Protein AF-A0A1T4Q0U3-F1 (afdb_monomer)

InterPro domains:
  IPR025246 Transposase IS30-like HTH domain [PF13936] (3-43)

Nearest PDB structures (foldseek):
  1tc3-assembly1_C  TM=9.339E-01  e=6.115E-01  Caenorhabditis elegans
  2r0q-assembly1_E  TM=7.584E-01  e=2.034E+00  Staphylococcus aureus
  6vdk-assembly1_C  TM=5.310E-01  e=7.231E+00  Human immunodeficiency virus 1
  5ejk-assembly1_E  TM=5.449E-01  e=8.834E+00  Rous sarcoma virus - Prague C

Radius of gyration: 15.27 Å; Cα contacts (8 Å, |Δi|>4): 30; chains: 1; bounding box: 26×20×48 Å

Structure (mmCIF, N/CA/C/O backbone):
data_AF-A0A1T4Q0U3-F1
#
_entry.id   AF-A0A1T4Q0U3-F1
#
loop_
_atom_site.group_PDB
_atom_site.id
_atom_site.type_symbol
_atom_site.label_atom_id
_atom_site.label_alt_id
_atom_site.label_comp_id
_atom_site.label_asym_id
_atom_site.label_entity_id
_atom_site.label_seq_id
_atom_site.pdbx_PDB_ins_code
_atom_site.Cartn_x
_atom_site.Cartn_y
_atom_site.Cartn_z
_atom_site.occupancy
_atom_site.B_iso_or_equiv
_atom_site.auth_seq_id
_atom_site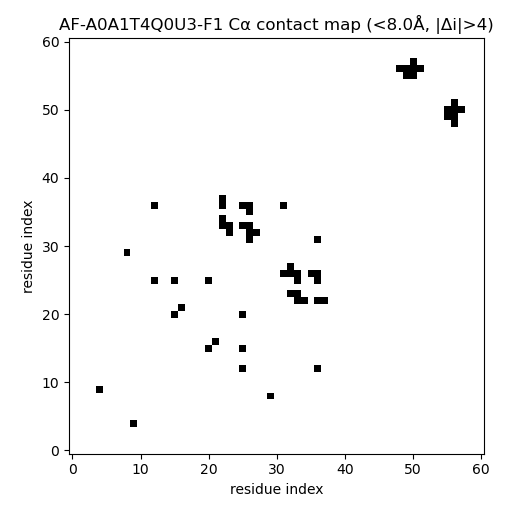.auth_comp_id
_atom_site.auth_asym_id
_atom_site.auth_atom_id
_atom_site.pdbx_PDB_model_num
ATOM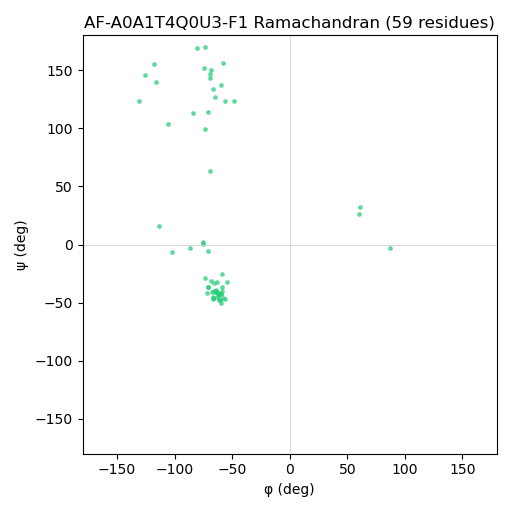 1 N N . MET A 1 1 ? -0.057 1.559 22.880 1.00 54.41 1 MET A N 1
ATOM 2 C CA . MET A 1 1 ? -0.461 1.255 21.490 1.00 54.41 1 MET A CA 1
ATOM 3 C C . MET A 1 1 ? 0.792 1.142 20.645 1.00 54.41 1 MET A C 1
ATOM 5 O O . MET A 1 1 ? 1.555 2.101 20.598 1.00 54.41 1 MET A O 1
ATOM 9 N N . SER A 1 2 ? 1.071 -0.035 20.079 1.00 56.66 2 SER A N 1
ATOM 10 C CA . SER A 1 2 ? 2.280 -0.246 19.278 1.00 56.66 2 SER A CA 1
ATOM 11 C C . SER A 1 2 ? 2.297 0.720 18.089 1.00 56.66 2 SER A C 1
ATOM 13 O O . SER A 1 2 ? 1.284 0.985 17.435 1.00 56.66 2 SER A O 1
ATOM 15 N N . ARG A 1 3 ? 3.477 1.285 17.833 1.00 68.62 3 ARG A N 1
ATOM 16 C CA . ARG A 1 3 ? 3.713 2.300 16.796 1.00 68.62 3 ARG A CA 1
ATOM 17 C C . ARG A 1 3 ? 3.733 1.714 15.375 1.00 68.62 3 ARG A C 1
ATOM 19 O O . ARG A 1 3 ? 3.967 2.450 14.423 1.00 68.62 3 ARG A O 1
ATOM 26 N N . PHE A 1 4 ? 3.528 0.403 15.249 1.00 79.94 4 PHE A N 1
ATOM 27 C CA . PHE A 1 4 ? 3.795 -0.390 14.054 1.00 79.94 4 PHE A CA 1
ATOM 28 C C . PHE A 1 4 ? 2.548 -1.170 13.626 1.00 79.94 4 PHE A C 1
ATOM 30 O O . PHE A 1 4 ? 1.776 -1.603 14.482 1.00 79.94 4 PHE A O 1
ATOM 37 N N . LEU A 1 5 ? 2.382 -1.338 12.311 1.00 86.44 5 LEU A N 1
ATOM 38 C CA . LEU A 1 5 ? 1.378 -2.224 11.715 1.00 86.44 5 LEU A CA 1
ATOM 39 C C . LEU A 1 5 ? 1.715 -3.679 12.044 1.00 86.44 5 LEU A C 1
ATOM 41 O O . LEU A 1 5 ? 2.874 -4.097 11.926 1.00 86.44 5 LEU A O 1
ATOM 45 N N . SER A 1 6 ? 0.703 -4.428 12.469 1.00 91.25 6 SER A N 1
ATOM 46 C CA . SER A 1 6 ? 0.809 -5.867 12.686 1.00 91.25 6 SER A CA 1
ATOM 47 C C . SER A 1 6 ? 0.849 -6.621 11.348 1.00 91.25 6 SER A C 1
ATOM 49 O O . SER A 1 6 ? 0.633 -6.046 10.280 1.00 91.25 6 SER A O 1
ATOM 51 N N . TYR A 1 7 ? 1.157 -7.919 11.387 1.00 90.75 7 TYR A N 1
ATOM 52 C CA . TYR A 1 7 ? 1.067 -8.761 10.192 1.00 90.75 7 TYR A CA 1
ATOM 53 C C . TYR A 1 7 ? -0.381 -8.887 9.693 1.00 90.75 7 TYR A C 1
ATOM 55 O O . TYR A 1 7 ? -0.620 -8.753 8.495 1.00 90.75 7 TYR A O 1
ATOM 63 N N . GLU A 1 8 ? -1.338 -9.036 10.610 1.00 92.12 8 GLU A N 1
ATOM 64 C CA . GLU A 1 8 ? -2.774 -9.064 10.304 1.00 92.12 8 GLU A CA 1
ATOM 65 C C . GLU A 1 8 ? -3.226 -7.764 9.625 1.00 92.12 8 GLU A C 1
ATOM 67 O O . GLU A 1 8 ? -3.901 -7.797 8.598 1.00 92.12 8 GLU A O 1
ATOM 72 N N . ASP A 1 9 ? -2.756 -6.609 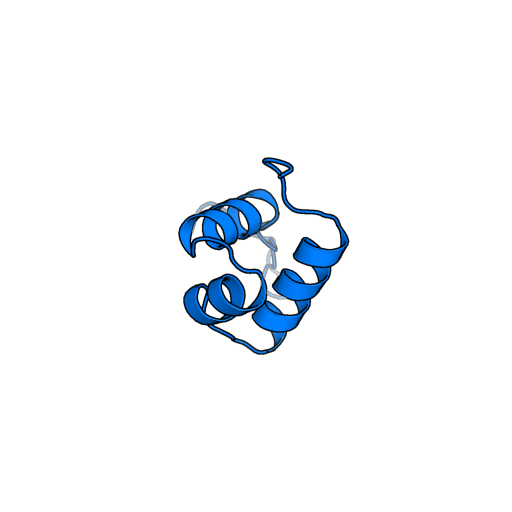10.114 1.00 92.62 9 ASP A N 1
ATOM 73 C CA . ASP A 1 9 ? -3.078 -5.315 9.504 1.00 92.62 9 ASP A CA 1
ATOM 74 C C . ASP A 1 9 ? -2.610 -5.267 8.036 1.00 92.62 9 ASP A C 1
ATOM 76 O O . ASP A 1 9 ? -3.283 -4.694 7.180 1.00 92.62 9 ASP A O 1
ATOM 80 N N . ARG A 1 10 ? -1.464 -5.887 7.714 1.00 93.38 10 ARG A N 1
ATOM 81 C CA . ARG A 1 10 ? -0.949 -5.957 6.336 1.00 93.38 10 ARG A CA 1
ATOM 82 C C . ARG A 1 10 ? -1.770 -6.880 5.448 1.00 93.38 10 ARG A C 1
ATOM 84 O O . ARG A 1 10 ? -1.925 -6.564 4.270 1.00 93.38 10 ARG A O 1
ATOM 91 N N . LEU A 1 11 ? -2.280 -7.989 5.983 1.00 94.56 11 LEU A N 1
ATOM 92 C CA . LEU A 1 11 ? -3.183 -8.877 5.246 1.00 94.56 11 LEU A CA 1
ATOM 93 C C . LEU A 1 11 ? -4.469 -8.140 4.865 1.00 94.56 11 LEU A C 1
ATOM 95 O O . LEU A 1 11 ? -4.873 -8.189 3.704 1.00 94.56 11 LEU A O 1
ATOM 99 N N . ILE A 1 12 ? -5.036 -7.371 5.799 1.00 94.94 12 ILE A N 1
ATOM 100 C CA . ILE A 1 12 ? -6.217 -6.537 5.545 1.00 94.94 12 ILE A CA 1
ATOM 101 C C . ILE A 1 12 ? -5.911 -5.492 4.466 1.00 94.94 12 ILE A C 1
ATOM 103 O O . ILE A 1 12 ? -6.658 -5.371 3.497 1.00 94.94 12 ILE A O 1
ATOM 107 N N . ILE A 1 13 ? -4.782 -4.776 4.564 1.00 95.00 13 ILE A N 1
ATOM 108 C CA . ILE A 1 13 ? -4.370 -3.813 3.526 1.00 95.00 13 ILE A CA 1
ATOM 109 C C . ILE A 1 13 ? -4.265 -4.499 2.156 1.00 95.00 13 ILE A C 1
ATOM 111 O O . ILE A 1 13 ? -4.780 -3.968 1.174 1.00 95.00 13 ILE A O 1
ATOM 115 N N . ALA A 1 14 ? -3.626 -5.669 2.073 1.00 94.06 14 ALA A N 1
ATOM 116 C CA . ALA A 1 14 ? -3.447 -6.394 0.816 1.00 94.06 14 ALA A CA 1
ATOM 117 C C . ALA A 1 14 ? -4.785 -6.822 0.192 1.00 94.06 14 ALA A C 1
ATOM 119 O O . ALA A 1 14 ? -4.999 -6.598 -1.001 1.00 94.06 14 ALA A O 1
ATOM 120 N N . GLN A 1 15 ? -5.698 -7.367 0.999 1.00 95.62 15 GLN A N 1
ATOM 121 C CA . GLN A 1 15 ? -7.037 -7.744 0.549 1.00 95.62 15 GLN A CA 1
ATOM 122 C C . GLN A 1 15 ? -7.806 -6.526 0.021 1.00 95.62 15 GLN A C 1
ATOM 124 O O . GLN A 1 15 ? -8.346 -6.553 -1.084 1.00 95.62 15 GLN A O 1
ATOM 129 N N . ARG A 1 16 ? -7.808 -5.421 0.769 1.00 96.00 16 ARG A N 1
ATOM 130 C CA . ARG A 1 16 ? -8.558 -4.219 0.392 1.00 96.00 16 ARG A CA 1
ATOM 131 C C . ARG A 1 16 ? -7.996 -3.513 -0.837 1.00 96.00 16 ARG A C 1
ATOM 133 O O . ARG A 1 16 ? -8.754 -2.951 -1.623 1.00 96.00 16 ARG A O 1
ATOM 140 N N . LEU A 1 17 ? -6.683 -3.582 -1.048 1.00 94.00 17 LEU A N 1
ATOM 141 C CA . LEU A 1 17 ? -6.065 -3.135 -2.298 1.00 94.00 17 LEU A CA 1
ATOM 142 C C . LEU A 1 17 ? -6.527 -3.967 -3.494 1.00 94.00 17 LEU A C 1
ATOM 144 O O . LEU A 1 17 ? -6.767 -3.407 -4.560 1.00 94.00 17 LEU A O 1
ATOM 148 N N . GLN A 1 18 ? -6.673 -5.283 -3.324 1.00 93.56 18 GLN A N 1
ATOM 149 C CA . GLN A 1 18 ? -7.184 -6.165 -4.373 1.00 93.56 18 GLN A CA 1
ATOM 150 C C . GLN A 1 18 ? -8.653 -5.856 -4.711 1.00 93.56 18 GLN A C 1
ATOM 152 O O . GLN 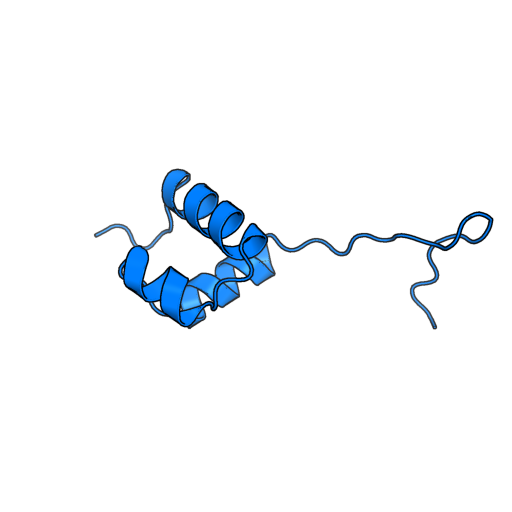A 1 18 ? -9.044 -5.916 -5.874 1.00 93.56 18 GLN A O 1
ATOM 157 N N . GLU A 1 19 ? -9.440 -5.436 -3.718 1.00 95.94 19 GLU A N 1
ATOM 158 C CA . GLU A 1 19 ? -10.814 -4.935 -3.876 1.00 95.94 19 GLU A CA 1
ATOM 159 C C . GLU A 1 19 ? -10.890 -3.501 -4.445 1.00 95.94 19 GLU A C 1
ATOM 161 O O . GLU A 1 19 ? -11.980 -2.961 -4.610 1.00 95.94 19 GLU A O 1
ATOM 166 N N . SER A 1 20 ? -9.754 -2.873 -4.777 1.00 93.12 20 SER A N 1
ATOM 167 C CA . SER A 1 20 ? -9.668 -1.479 -5.248 1.00 93.12 20 SER A CA 1
ATOM 168 C C . SER A 1 20 ? -10.193 -0.430 -4.251 1.00 93.12 20 SER A C 1
ATOM 170 O O . SER A 1 20 ? -10.595 0.662 -4.656 1.00 93.12 20 SER A O 1
ATOM 172 N N . ALA A 1 21 ? -10.174 -0.729 -2.947 1.00 94.25 21 ALA A N 1
ATOM 173 C CA . ALA A 1 21 ? -10.581 0.214 -1.907 1.00 94.25 21 ALA A CA 1
ATOM 174 C C . ALA A 1 21 ? -9.595 1.387 -1.778 1.00 94.25 21 ALA A C 1
ATOM 176 O O . ALA A 1 21 ? -8.384 1.259 -1.993 1.00 94.25 21 ALA A O 1
ATOM 177 N N . SER A 1 22 ? -10.101 2.551 -1.372 1.00 95.25 22 SER A N 1
ATOM 178 C CA . SER A 1 22 ? -9.267 3.735 -1.173 1.00 95.25 22 SER A CA 1
ATOM 179 C C . SER A 1 22 ? -8.433 3.638 0.112 1.00 95.25 22 SER A C 1
ATOM 181 O O . SER A 1 22 ? -8.854 3.069 1.119 1.00 95.25 22 SER A O 1
ATOM 183 N N . PHE A 1 23 ? -7.271 4.301 0.151 1.00 94.88 23 PHE A N 1
ATOM 184 C CA . PHE A 1 23 ? -6.451 4.359 1.375 1.00 94.88 23 PHE A CA 1
ATOM 185 C C . PHE A 1 23 ? -7.188 4.982 2.573 1.00 94.88 23 PHE A C 1
ATOM 187 O O . PHE A 1 23 ? -6.837 4.713 3.720 1.00 94.88 23 PHE A O 1
ATOM 194 N N . GLY A 1 24 ? -8.190 5.830 2.317 1.00 94.56 24 GLY A N 1
ATOM 195 C CA . GLY A 1 24 ? -9.027 6.416 3.360 1.00 94.56 24 GLY A CA 1
ATOM 196 C C . GLY A 1 24 ? -9.977 5.400 3.991 1.00 94.56 24 GLY A C 1
ATOM 197 O O . GLY A 1 24 ? -10.125 5.394 5.209 1.00 94.56 24 GLY A O 1
ATOM 198 N N . GLU A 1 25 ? -10.592 4.531 3.189 1.00 94.62 25 GLU A N 1
ATOM 199 C CA . GLU A 1 25 ? -11.467 3.457 3.680 1.00 94.62 25 GLU A CA 1
ATOM 200 C C . GLU A 1 25 ? -10.676 2.418 4.473 1.00 94.62 25 GLU A C 1
ATOM 202 O O . GLU A 1 25 ? -11.057 2.089 5.594 1.00 94.62 25 GLU A O 1
ATOM 207 N N . ILE A 1 26 ? -9.517 2.008 3.951 1.00 95.31 26 ILE A N 1
ATOM 208 C CA . ILE A 1 26 ? -8.597 1.086 4.633 1.00 95.31 26 ILE A CA 1
ATOM 209 C C . ILE A 1 26 ? -8.125 1.678 5.969 1.00 95.31 26 ILE A C 1
ATOM 211 O O . ILE A 1 26 ? -8.079 0.992 6.990 1.00 95.31 26 ILE A O 1
ATOM 215 N N . GLY A 1 27 ? -7.802 2.975 5.984 1.00 93.94 27 GLY A N 1
ATOM 216 C CA . GLY A 1 27 ? -7.422 3.682 7.205 1.00 93.94 27 GLY A CA 1
ATOM 217 C C . GLY A 1 27 ? -8.541 3.717 8.248 1.00 93.94 27 GLY A C 1
ATOM 218 O O . GLY A 1 27 ? -8.279 3.485 9.426 1.00 93.94 27 GLY A O 1
ATOM 219 N N . LYS A 1 28 ? -9.796 3.942 7.832 1.00 94.38 28 LYS A N 1
ATOM 220 C CA . LYS A 1 28 ? -10.956 3.931 8.741 1.00 94.38 28 LYS A CA 1
ATOM 221 C C . LYS A 1 28 ? -11.180 2.561 9.377 1.00 94.38 28 LYS A C 1
ATOM 223 O O . LYS A 1 28 ? -11.457 2.503 10.568 1.00 94.38 28 LYS A O 1
ATOM 228 N N . GLU A 1 29 ? -11.031 1.487 8.609 1.00 92.75 29 GLU A N 1
ATOM 229 C CA . GLU A 1 29 ? -11.211 0.116 9.097 1.00 92.75 29 GLU A CA 1
ATOM 230 C C . GLU A 1 29 ? -10.135 -0.295 10.109 1.00 92.75 29 GLU A C 1
ATOM 232 O O . GLU A 1 29 ? -10.442 -0.878 11.144 1.00 92.75 29 GLU A O 1
ATOM 237 N N . LEU A 1 30 ? -8.879 0.083 9.858 1.00 91.12 30 LEU A N 1
ATOM 238 C CA . LEU A 1 30 ? -7.749 -0.225 10.742 1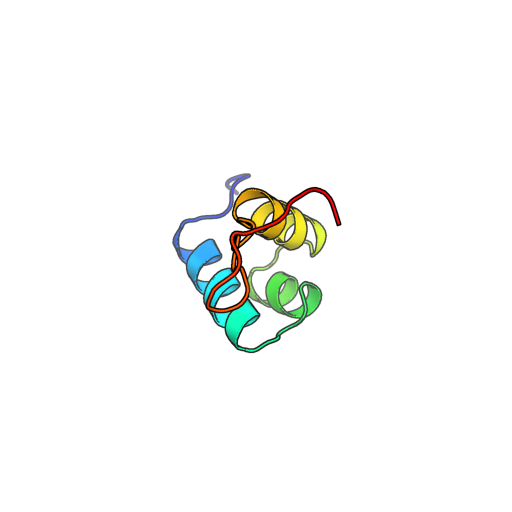.00 91.12 30 LEU A CA 1
ATOM 239 C C . LEU A 1 30 ? -7.541 0.807 11.865 1.00 91.12 30 LEU A C 1
ATOM 241 O O . LEU A 1 30 ? -6.622 0.665 12.674 1.00 91.12 30 LEU A O 1
ATOM 245 N N . GLY A 1 31 ? -8.332 1.884 11.900 1.00 92.25 31 GLY A N 1
ATOM 246 C CA . GLY A 1 31 ? -8.129 3.006 12.822 1.00 92.25 31 GLY A CA 1
ATOM 247 C C . GLY A 1 31 ? -6.777 3.709 12.629 1.00 92.25 31 GLY A C 1
ATOM 248 O O . GLY A 1 31 ? -6.161 4.168 13.594 1.00 92.25 31 GLY A O 1
ATOM 249 N N . ARG A 1 32 ? -6.271 3.755 11.391 1.00 90.88 32 ARG A N 1
ATOM 250 C CA . ARG A 1 32 ? -4.976 4.343 11.019 1.00 90.88 32 ARG A CA 1
ATOM 251 C C . ARG A 1 32 ? -5.145 5.509 10.055 1.00 90.88 32 ARG A C 1
ATOM 253 O O . ARG A 1 32 ? -6.100 5.592 9.290 1.00 90.88 32 ARG A O 1
ATOM 260 N N . ASP A 1 33 ? -4.163 6.405 10.062 1.00 93.44 33 ASP A N 1
ATOM 261 C CA . ASP A 1 33 ? -4.134 7.504 9.105 1.00 93.44 33 ASP A CA 1
ATOM 262 C C . ASP A 1 33 ? -3.863 6.989 7.683 1.00 93.44 33 ASP A C 1
ATOM 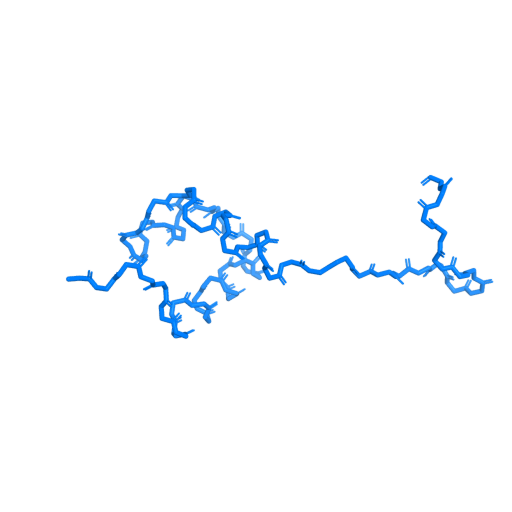264 O O . ASP A 1 33 ? -3.041 6.091 7.466 1.00 93.44 33 ASP A O 1
ATOM 268 N N . ARG A 1 34 ? -4.512 7.607 6.691 1.00 94.25 34 ARG A N 1
ATOM 269 C CA . ARG A 1 34 ? -4.347 7.263 5.270 1.00 94.25 34 ARG A CA 1
ATOM 270 C C . ARG A 1 34 ? -2.882 7.309 4.817 1.00 94.25 34 ARG A C 1
ATOM 272 O O . ARG A 1 34 ? -2.476 6.547 3.943 1.00 94.25 34 ARG A O 1
ATOM 279 N N . THR A 1 35 ? -2.070 8.195 5.403 1.00 94.12 35 THR A N 1
ATOM 280 C CA . THR A 1 35 ? -0.645 8.323 5.071 1.00 94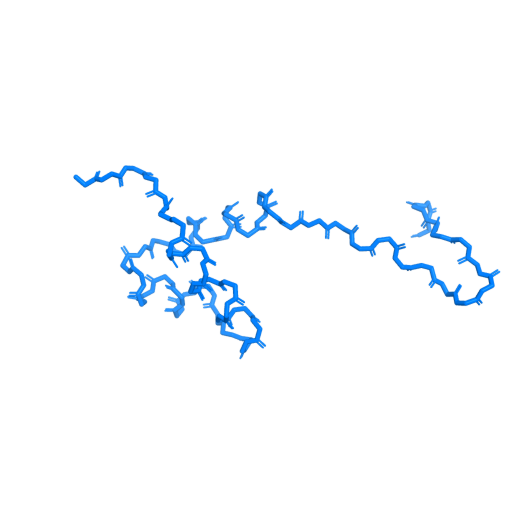.12 35 THR A CA 1
ATOM 281 C C . THR A 1 35 ? 0.180 7.167 5.624 1.00 94.12 35 THR A C 1
ATOM 283 O O . THR A 1 35 ? 1.181 6.797 5.013 1.00 94.12 35 THR A O 1
ATOM 286 N N . THR A 1 36 ? -0.235 6.562 6.741 1.00 92.94 36 THR A N 1
ATOM 287 C CA . THR A 1 36 ? 0.391 5.350 7.280 1.00 92.94 36 THR A CA 1
ATOM 288 C C . THR A 1 36 ? 0.187 4.185 6.322 1.00 92.94 36 THR A C 1
ATOM 290 O O . THR A 1 36 ? 1.160 3.517 5.979 1.00 92.94 36 THR A O 1
ATOM 293 N N . ILE A 1 37 ? -1.040 4.012 5.818 1.00 94.06 37 ILE A N 1
ATOM 294 C CA . ILE A 1 37 ? -1.348 3.002 4.798 1.00 94.06 37 ILE A CA 1
ATOM 295 C C . ILE A 1 37 ? -0.512 3.255 3.539 1.00 94.06 37 ILE A C 1
ATOM 297 O O . ILE A 1 37 ? 0.200 2.364 3.091 1.00 94.06 37 ILE A O 1
ATOM 301 N N . ALA A 1 38 ? -0.494 4.488 3.021 1.00 94.50 38 ALA A N 1
ATOM 302 C CA . ALA A 1 38 ? 0.275 4.824 1.820 1.00 94.50 38 ALA A CA 1
ATOM 303 C C . ALA A 1 38 ? 1.788 4.553 1.965 1.00 94.50 38 ALA A C 1
ATOM 305 O O . ALA A 1 38 ? 2.421 4.056 1.033 1.00 94.50 38 ALA A O 1
ATOM 306 N N . LYS A 1 39 ? 2.379 4.854 3.131 1.00 93.69 39 LYS A N 1
ATOM 307 C CA . LYS A 1 39 ? 3.793 4.554 3.416 1.00 93.69 39 LYS A CA 1
ATOM 308 C C . LYS A 1 39 ? 4.056 3.052 3.458 1.00 93.69 39 LYS A C 1
ATOM 310 O O . LYS A 1 39 ? 5.084 2.623 2.942 1.00 93.69 39 LYS A O 1
ATOM 315 N N . GLU A 1 40 ? 3.146 2.274 4.038 1.00 93.06 40 GLU A N 1
ATOM 316 C CA . GLU A 1 40 ? 3.282 0.818 4.087 1.00 93.06 40 GLU A CA 1
ATOM 317 C C . GLU A 1 40 ? 3.189 0.216 2.683 1.00 93.06 40 GLU A C 1
ATOM 319 O O . GLU A 1 40 ? 4.072 -0.536 2.277 1.00 93.06 40 GLU A O 1
ATOM 324 N N . VAL A 1 41 ? 2.193 0.629 1.895 1.00 93.50 41 VAL A N 1
ATOM 325 C CA . VAL A 1 41 ? 2.043 0.183 0.504 1.00 93.50 41 VAL A CA 1
ATOM 326 C C . VAL A 1 41 ? 3.285 0.523 -0.309 1.00 93.50 41 VAL A C 1
ATOM 328 O O . VAL A 1 41 ? 3.822 -0.354 -0.969 1.00 93.50 41 VAL A O 1
ATOM 331 N N . LYS A 1 42 ? 3.811 1.748 -0.204 1.00 92.75 42 LYS A N 1
ATOM 332 C CA . LYS A 1 42 ? 5.043 2.148 -0.904 1.00 92.75 42 LYS A CA 1
ATOM 333 C C . LYS A 1 42 ? 6.277 1.357 -0.452 1.00 92.75 42 LYS A C 1
ATOM 335 O O . LYS A 1 42 ? 7.196 1.143 -1.234 1.00 92.75 42 LYS A O 1
ATOM 340 N N . LYS A 1 43 ? 6.333 0.954 0.819 1.00 91.88 43 LYS A N 1
ATOM 341 C CA . LYS A 1 43 ? 7.457 0.186 1.369 1.00 91.88 43 LYS A CA 1
ATOM 342 C C . LYS A 1 43 ? 7.492 -1.245 0.829 1.00 91.88 43 LYS A C 1
ATOM 344 O O . LYS A 1 43 ? 8.579 -1.777 0.629 1.00 91.88 43 LYS A O 1
ATOM 349 N N . TYR A 1 44 ? 6.325 -1.854 0.627 1.00 89.56 44 TYR A N 1
ATOM 350 C CA . TYR A 1 44 ? 6.194 -3.235 0.150 1.00 89.56 44 TYR A CA 1
ATOM 351 C C . TYR A 1 44 ? 5.828 -3.345 -1.336 1.00 89.56 44 TYR A C 1
ATOM 353 O O . TYR A 1 44 ? 5.831 -4.448 -1.882 1.00 89.56 44 TYR A O 1
ATOM 361 N N . SER A 1 45 ? 5.542 -2.229 -2.010 1.00 87.69 45 SER A N 1
ATOM 362 C CA . SER A 1 45 ? 5.359 -2.204 -3.456 1.00 87.69 45 SER A CA 1
ATOM 363 C C . SER A 1 45 ? 6.674 -2.558 -4.130 1.00 87.69 45 SER A C 1
ATOM 365 O O . SER A 1 45 ? 7.700 -1.927 -3.870 1.00 87.69 45 SER A O 1
ATOM 367 N N . TYR A 1 46 ? 6.630 -3.541 -5.017 1.00 84.88 46 TYR A N 1
ATOM 368 C CA . TYR A 1 46 ? 7.735 -3.859 -5.901 1.00 84.88 46 TYR A CA 1
ATOM 369 C C . TYR A 1 46 ? 7.299 -3.612 -7.340 1.00 84.88 46 TYR A C 1
ATOM 371 O O . TYR A 1 46 ? 6.176 -3.941 -7.732 1.00 84.88 46 TYR A O 1
ATOM 379 N N . ASP A 1 47 ? 8.203 -3.055 -8.136 1.00 80.31 47 ASP A N 1
ATOM 380 C CA . ASP A 1 47 ? 7.957 -2.892 -9.559 1.00 80.31 47 ASP A CA 1
ATOM 381 C C . ASP A 1 47 ? 8.003 -4.261 -10.227 1.00 80.31 47 ASP A C 1
ATOM 383 O O . ASP A 1 47 ? 9.043 -4.928 -10.303 1.00 80.31 47 ASP A O 1
ATOM 387 N N . LYS A 1 48 ? 6.852 -4.695 -10.737 1.00 77.94 48 LYS A N 1
ATOM 388 C CA . LYS A 1 48 ? 6.791 -5.879 -11.580 1.00 77.94 48 LYS A CA 1
ATOM 389 C C . LYS A 1 48 ? 7.374 -5.513 -12.942 1.00 77.94 48 LYS A C 1
ATOM 391 O O . LYS A 1 48 ? 6.698 -4.928 -13.782 1.00 77.94 48 LYS A O 1
ATOM 396 N N . LYS A 1 49 ? 8.639 -5.878 -13.161 1.00 74.50 49 LYS A N 1
ATOM 397 C CA . LYS A 1 49 ? 9.368 -5.711 -14.429 1.00 74.50 49 LYS A CA 1
ATOM 398 C C . LYS A 1 49 ? 8.827 -6.648 -15.519 1.00 74.50 49 LYS A C 1
ATOM 400 O O . LYS A 1 49 ? 9.524 -7.554 -15.971 1.00 74.50 49 LYS A O 1
ATOM 405 N N . SER A 1 50 ? 7.567 -6.487 -15.919 1.00 70.88 50 SER A N 1
ATOM 406 C CA . SER A 1 50 ? 6.990 -7.238 -17.034 1.00 70.88 50 SER A CA 1
ATOM 407 C C . SER A 1 50 ? 7.329 -6.554 -18.356 1.00 70.88 50 SER A C 1
ATOM 409 O O . SER A 1 50 ? 6.866 -5.447 -18.623 1.00 70.88 50 SER A O 1
ATOM 411 N N . GLY A 1 51 ? 8.142 -7.217 -19.177 1.00 72.19 51 GLY A N 1
ATOM 412 C CA . GLY A 1 51 ? 8.305 -6.885 -20.593 1.00 72.19 51 GLY A CA 1
ATOM 413 C C . GLY A 1 51 ? 7.165 -7.450 -21.449 1.00 72.19 51 GLY A C 1
ATOM 414 O O . GLY A 1 51 ? 6.375 -8.280 -20.992 1.00 72.19 51 GLY A O 1
ATOM 415 N N . ARG A 1 52 ? 7.083 -7.020 -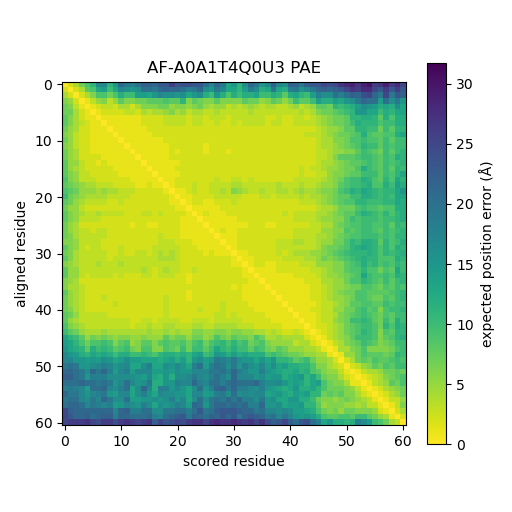22.712 1.00 75.31 52 ARG A N 1
ATOM 416 C CA . ARG A 1 52 ? 6.211 -7.652 -23.718 1.00 75.31 52 ARG A CA 1
ATOM 417 C C . ARG A 1 52 ? 6.779 -9.038 -24.060 1.00 75.31 52 ARG A C 1
ATOM 419 O O . ARG A 1 52 ? 7.998 -9.169 -24.112 1.00 75.31 52 ARG A O 1
ATOM 426 N N . PRO A 1 53 ? 5.962 -10.061 -24.371 1.00 74.81 53 PRO A N 1
ATOM 427 C CA . PRO A 1 53 ? 6.478 -11.312 -24.925 1.00 74.81 53 PRO A CA 1
ATOM 428 C C . PRO A 1 53 ? 7.440 -11.041 -26.097 1.00 74.81 53 PRO A C 1
ATOM 430 O O . PRO A 1 53 ? 7.090 -10.329 -27.042 1.00 74.81 53 PRO A O 1
ATOM 433 N N . GLY A 1 54 ? 8.674 -11.544 -25.991 1.00 79.56 54 GLY A N 1
ATOM 434 C CA . GLY A 1 54 ? 9.754 -11.304 -26.958 1.00 79.56 54 GLY A CA 1
ATOM 435 C C . GLY A 1 54 ? 10.606 -10.045 -26.731 1.00 79.56 54 GLY A C 1
ATOM 436 O O . GLY A 1 54 ? 11.574 -9.852 -27.457 1.00 79.56 54 GLY A O 1
ATOM 437 N N . TYR A 1 55 ? 10.304 -9.212 -25.729 1.00 74.88 55 TYR A N 1
ATOM 438 C CA . TYR A 1 55 ? 11.093 -8.028 -25.372 1.00 74.88 55 TYR A CA 1
ATOM 439 C C . TYR A 1 55 ? 11.393 -7.992 -23.864 1.00 74.88 55 TYR A C 1
ATOM 441 O O . TYR A 1 55 ? 10.460 -7.980 -23.056 1.00 74.88 55 TYR A O 1
ATOM 449 N N . PRO A 1 56 ? 12.675 -7.933 -23.455 1.00 76.94 56 PRO A N 1
ATOM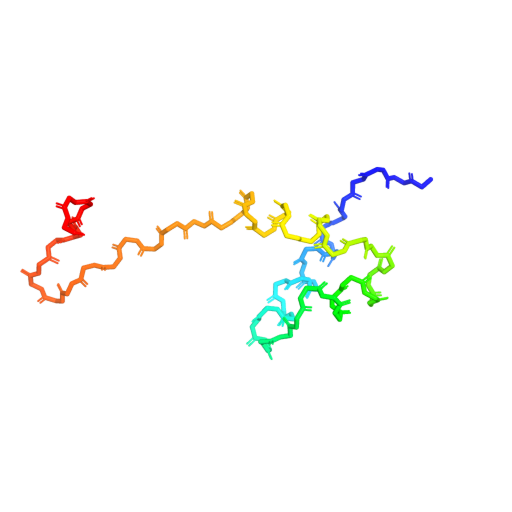 450 C CA . PRO A 1 56 ? 13.048 -7.734 -22.057 1.00 76.94 56 PRO A CA 1
ATOM 451 C C . PRO A 1 56 ? 12.469 -6.436 -21.484 1.00 76.94 56 PRO A C 1
ATOM 453 O O . PRO A 1 56 ? 12.197 -5.481 -22.216 1.00 76.94 56 PRO A O 1
ATOM 456 N N . TYR A 1 57 ? 12.316 -6.386 -20.159 1.00 79.19 57 TYR A N 1
ATOM 457 C CA . TYR A 1 57 ? 11.975 -5.147 -19.462 1.00 79.19 57 TYR A CA 1
ATOM 458 C C . TYR A 1 57 ? 13.013 -4.063 -19.777 1.00 79.19 57 TYR A C 1
ATOM 460 O O . TYR A 1 57 ? 14.204 -4.259 -19.535 1.00 79.19 57 TYR A O 1
ATOM 468 N N . ASN A 1 58 ? 12.554 -2.927 -20.305 1.00 77.25 58 ASN A N 1
ATOM 469 C CA . ASN A 1 58 ? 13.398 -1.779 -20.606 1.00 77.25 58 ASN A CA 1
ATOM 470 C C . ASN A 1 58 ? 13.153 -0.675 -19.559 1.00 77.25 58 ASN A C 1
ATOM 472 O O . ASN A 1 58 ? 12.132 0.001 -19.650 1.00 77.25 58 ASN A O 1
ATOM 476 N N . PRO A 1 59 ? 14.061 -0.470 -18.587 1.00 72.00 59 PRO A N 1
ATOM 477 C CA . PRO A 1 59 ? 13.942 0.597 -17.589 1.00 72.00 59 PRO A CA 1
ATOM 478 C C . PRO A 1 59 ? 14.163 2.011 -18.153 1.00 72.00 59 PRO A C 1
ATOM 480 O O . PRO A 1 59 ? 14.029 2.976 -17.408 1.00 72.00 59 PRO A O 1
ATOM 483 N N . CYS A 1 60 ? 14.543 2.135 -19.429 1.00 69.25 60 CYS A N 1
ATOM 484 C CA . CYS A 1 60 ? 15.044 3.370 -20.033 1.00 69.25 60 CYS A CA 1
ATOM 485 C C . CYS A 1 60 ? 14.109 3.966 -21.106 1.00 69.25 60 CYS A C 1
ATOM 487 O O . CYS A 1 60 ? 14.575 4.771 -21.912 1.00 69.25 60 CYS A O 1
ATOM 489 N N . LYS A 1 61 ? 12.838 3.548 -21.181 1.00 49.75 61 LYS A N 1
ATOM 490 C CA . LYS A 1 61 ? 11.842 4.105 -22.115 1.00 49.75 61 LYS A CA 1
ATOM 491 C C . LYS A 1 61 ? 10.681 4.756 -21.385 1.00 49.75 61 LYS A C 1
ATOM 493 O O . LYS A 1 61 ? 10.209 4.143 -20.406 1.00 49.75 61 LYS A O 1
#

Sequence (61 aa):
MSRFLSYEDRLIIAQRLQESASFGEIGKELGRDRTTIAKEVKKYSYDKKSGRPGYPYNPCK

Foldseek 3Di:
DDPDQDPVLVVLLVVCVVVVHQLPVSCVVVVHDSVNSVVVCVVPDDDPQDDDVVDGRDPPD

Solvent-accessible surface area (backbone atoms only — not comparable to full-atom values): 3936 Å² total; per-residue (Å²): 130,80,95,63,84,51,73,68,57,49,52,52,51,53,53,39,53,74,71,68,54,52,52,60,58,55,13,62,76,70,75,43,56,39,66,58,50,51,52,50,50,62,70,71,58,73,88,78,75,73,42,58,96,96,41,76,61,65,93,85,118

Mean predicted aligned error: 6.99 Å

Organism: NCBI:txid42322

Secondary structure (DSSP, 8-state):
--SS--HHHHHHHHHHHHTT--HHHHHHHHT--HHHHHHHHHHH------PPTTS---TT-

pLDDT: mean 86.43, std 11.13, range [49.75, 96.0]